Protein AF-A0A2V4NYI5-F1 (afdb_monomer)

Structure (mmCIF, N/CA/C/O backbone):
data_AF-A0A2V4NYI5-F1
#
_entry.id   AF-A0A2V4NYI5-F1
#
loop_
_atom_site.group_PDB
_atom_site.id
_atom_site.type_symbol
_atom_site.label_atom_id
_atom_site.label_alt_id
_atom_site.label_comp_id
_atom_site.label_asym_id
_atom_site.label_entity_id
_atom_site.label_seq_id
_atom_site.pdbx_PDB_ins_code
_atom_site.Cartn_x
_atom_site.Cartn_y
_atom_site.Cartn_z
_atom_site.occupancy
_atom_site.B_iso_or_equiv
_atom_site.auth_seq_id
_atom_site.auth_comp_id
_atom_site.auth_asym_id
_atom_site.auth_atom_id
_atom_site.pdbx_PDB_model_num
ATOM 1 N N . MET A 1 1 ? -0.568 -6.637 14.936 1.00 78.69 1 MET A N 1
ATOM 2 C CA . MET A 1 1 ? -0.641 -6.020 13.601 1.00 78.69 1 MET A CA 1
ATOM 3 C C . MET A 1 1 ? -1.126 -7.082 12.636 1.00 78.69 1 MET A C 1
ATOM 5 O O . MET A 1 1 ? -0.499 -8.134 12.574 1.00 78.69 1 MET A O 1
ATOM 9 N N . ASN A 1 2 ? -2.270 -6.858 11.989 1.00 86.50 2 ASN A N 1
ATOM 10 C CA . ASN A 1 2 ? -2.746 -7.726 10.908 1.00 86.50 2 ASN A CA 1
ATOM 11 C C . ASN A 1 2 ? -2.109 -7.266 9.591 1.00 86.50 2 ASN A C 1
ATOM 13 O O . ASN A 1 2 ? -1.871 -6.067 9.435 1.00 86.50 2 ASN A O 1
ATOM 17 N N . ILE A 1 3 ? -1.803 -8.197 8.688 1.00 90.62 3 ILE A N 1
ATOM 18 C CA . ILE A 1 3 ? -1.159 -7.903 7.405 1.00 90.62 3 ILE A CA 1
ATOM 19 C C . ILE A 1 3 ? -1.878 -8.673 6.305 1.00 90.62 3 ILE A C 1
ATOM 21 O O . ILE A 1 3 ? -1.958 -9.899 6.361 1.00 90.62 3 ILE A O 1
ATOM 25 N N . VAL A 1 4 ? -2.332 -7.961 5.277 1.00 92.62 4 VAL A N 1
ATOM 26 C CA . VAL A 1 4 ? -2.870 -8.568 4.056 1.00 92.62 4 VAL A CA 1
ATOM 27 C C . VAL A 1 4 ? -2.061 -8.090 2.859 1.00 92.62 4 VAL A C 1
ATOM 29 O O . VAL A 1 4 ? -1.854 -6.891 2.686 1.00 92.62 4 VAL A O 1
ATOM 32 N N . ALA A 1 5 ? -1.596 -9.029 2.037 1.00 92.75 5 ALA A N 1
ATOM 33 C CA . ALA A 1 5 ? -0.929 -8.733 0.778 1.00 92.75 5 ALA A CA 1
ATOM 34 C C . ALA A 1 5 ? -1.966 -8.715 -0.351 1.00 92.75 5 ALA A C 1
ATOM 36 O O . ALA A 1 5 ? -2.711 -9.676 -0.537 1.00 92.75 5 ALA A O 1
ATOM 37 N N . VAL A 1 6 ? -2.019 -7.622 -1.101 1.00 93.69 6 VAL A N 1
ATOM 38 C CA . VAL A 1 6 ? -2.943 -7.420 -2.214 1.00 93.69 6 VAL A CA 1
ATOM 39 C C . VAL A 1 6 ? -2.135 -7.245 -3.484 1.00 93.69 6 VAL A C 1
ATOM 41 O O . VAL A 1 6 ? -1.298 -6.345 -3.582 1.00 93.69 6 VAL A O 1
ATOM 44 N N . ARG A 1 7 ? -2.398 -8.092 -4.474 1.00 91.69 7 ARG A N 1
ATOM 45 C CA . ARG A 1 7 ? -1.791 -7.951 -5.792 1.00 91.69 7 ARG A CA 1
ATOM 46 C C . ARG A 1 7 ? -2.436 -6.782 -6.526 1.00 91.69 7 ARG A C 1
ATOM 48 O O . ARG A 1 7 ? -3.660 -6.722 -6.646 1.00 91.69 7 ARG A O 1
ATOM 55 N N . LEU A 1 8 ? -1.609 -5.873 -7.030 1.00 90.88 8 LEU A N 1
ATOM 56 C CA . LEU A 1 8 ? -2.060 -4.781 -7.886 1.00 90.88 8 LEU A CA 1
ATOM 57 C C . LEU A 1 8 ? -2.001 -5.232 -9.347 1.00 90.88 8 LEU A C 1
ATOM 59 O O . LEU A 1 8 ? -1.022 -5.849 -9.776 1.00 90.88 8 LEU A O 1
ATOM 63 N N . ASP A 1 9 ? -3.061 -4.946 -10.098 1.00 82.06 9 ASP A N 1
ATOM 64 C CA . ASP A 1 9 ? -3.128 -5.248 -11.523 1.00 82.06 9 ASP A CA 1
ATOM 65 C C . ASP A 1 9 ? -2.316 -4.194 -12.283 1.00 82.06 9 ASP A C 1
ATOM 67 O O . ASP A 1 9 ? -2.712 -3.029 -12.381 1.00 82.06 9 ASP A O 1
ATOM 71 N N . ALA A 1 10 ? -1.121 -4.591 -12.713 1.00 78.50 10 ALA A N 1
ATOM 72 C CA . ALA A 1 10 ? -0.164 -3.767 -13.432 1.00 78.50 10 ALA A CA 1
ATOM 73 C C . ALA A 1 10 ? 0.720 -4.654 -14.333 1.00 78.50 10 ALA A C 1
ATOM 75 O O . ALA A 1 10 ? 0.864 -5.853 -14.070 1.00 78.50 10 ALA A O 1
ATOM 76 N N . PRO A 1 11 ? 1.377 -4.089 -15.370 1.00 78.12 11 PRO A N 1
ATOM 77 C CA . PRO A 1 11 ? 2.270 -4.844 -16.261 1.00 78.12 11 PRO A CA 1
ATOM 78 C C . PRO A 1 11 ? 3.438 -5.538 -15.546 1.00 78.12 11 PRO A C 1
ATOM 80 O O . PRO A 1 11 ? 4.045 -6.463 -16.080 1.00 78.12 11 PRO A O 1
ATOM 83 N N . VAL A 1 12 ? 3.764 -5.063 -14.347 1.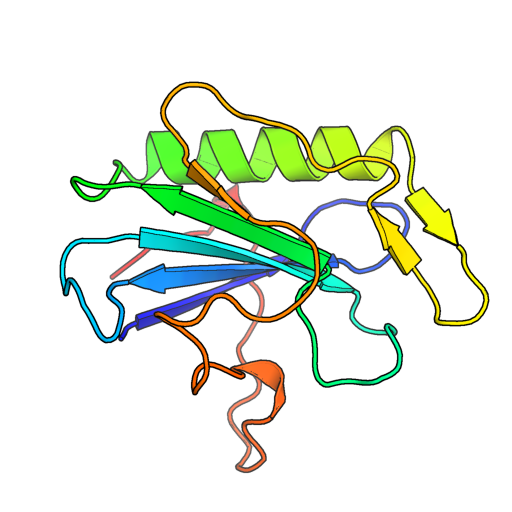00 81.62 12 VAL A N 1
ATOM 84 C CA . VAL A 1 12 ? 4.788 -5.602 -13.462 1.00 81.62 12 VAL A CA 1
ATOM 85 C C . VAL A 1 12 ? 4.129 -5.987 -12.145 1.00 81.62 12 VAL A C 1
ATOM 87 O O . VAL A 1 12 ? 3.169 -5.351 -11.715 1.00 81.62 12 VAL A O 1
ATOM 90 N N . HIS A 1 13 ? 4.650 -7.019 -11.486 1.00 86.00 13 HIS A N 1
ATOM 91 C CA . HIS A 1 13 ? 4.111 -7.485 -10.216 1.00 86.00 13 HIS A CA 1
ATOM 92 C C . HIS A 1 13 ? 4.414 -6.488 -9.091 1.00 86.00 13 HIS A C 1
ATOM 94 O O . HIS A 1 13 ? 5.532 -6.421 -8.573 1.00 86.00 13 HIS A O 1
ATOM 100 N N . PHE A 1 14 ? 3.384 -5.738 -8.699 1.00 89.44 14 PHE A N 1
ATOM 101 C CA . PHE A 1 14 ? 3.364 -4.940 -7.479 1.00 89.44 14 PHE A CA 1
ATOM 102 C C . PHE A 1 14 ? 2.422 -5.549 -6.443 1.00 89.44 14 PHE A C 1
ATOM 104 O O . PHE A 1 14 ? 1.338 -6.040 -6.767 1.00 89.44 14 PHE A O 1
ATOM 111 N N . THR A 1 15 ? 2.829 -5.448 -5.185 1.00 91.69 15 THR A N 1
ATOM 112 C CA . THR A 1 15 ? 2.075 -5.909 -4.024 1.00 91.69 15 THR A CA 1
ATOM 113 C C . THR A 1 15 ? 1.869 -4.726 -3.091 1.00 91.69 15 THR A C 1
ATOM 115 O O . THR A 1 15 ? 2.830 -4.081 -2.661 1.00 91.69 15 THR A O 1
ATOM 118 N N . ALA A 1 16 ? 0.612 -4.433 -2.778 1.00 94.25 16 ALA A N 1
ATOM 119 C CA . ALA A 1 16 ? 0.238 -3.529 -1.705 1.00 94.25 16 ALA A CA 1
ATOM 120 C C . ALA A 1 16 ? 0.022 -4.330 -0.421 1.00 94.25 16 ALA A C 1
ATOM 122 O O . ALA A 1 16 ? -0.739 -5.291 -0.396 1.00 94.25 16 ALA A O 1
ATOM 123 N N . PHE A 1 17 ? 0.668 -3.923 0.658 1.00 94.19 17 PHE A N 1
ATOM 124 C CA . PHE A 1 17 ? 0.510 -4.519 1.972 1.00 94.19 17 PHE A CA 1
ATOM 125 C C . PHE A 1 17 ? -0.365 -3.605 2.816 1.00 94.19 17 PHE A C 1
ATOM 127 O O . PHE A 1 17 ? -0.004 -2.453 3.059 1.00 94.19 17 PHE A O 1
ATOM 134 N N . VAL A 1 18 ? -1.508 -4.128 3.246 1.00 95.19 18 VAL A N 1
ATOM 135 C CA . VAL A 1 18 ? -2.423 -3.455 4.164 1.00 95.19 18 VAL A CA 1
ATOM 136 C C . VAL A 1 18 ? -2.061 -3.875 5.585 1.00 95.19 18 VAL A C 1
ATOM 138 O O . VAL A 1 18 ? -2.109 -5.066 5.894 1.00 95.19 18 VAL A O 1
ATOM 141 N N . LEU A 1 19 ? -1.669 -2.919 6.429 1.00 94.25 19 LEU A N 1
ATOM 142 C CA . LEU A 1 19 ? -1.218 -3.152 7.804 1.00 94.25 19 LEU A CA 1
ATOM 143 C C . LEU A 1 19 ? -2.170 -2.467 8.789 1.00 94.25 19 LEU A C 1
ATOM 145 O O . LEU A 1 19 ? -2.408 -1.263 8.679 1.00 94.25 19 LEU A O 1
ATOM 149 N N . SER A 1 20 ? -2.673 -3.210 9.773 1.00 92.31 20 SER A N 1
ATOM 150 C CA . SER A 1 20 ? -3.511 -2.655 10.846 1.00 92.31 20 SER A CA 1
ATOM 151 C C . SER A 1 20 ? -2.688 -2.392 12.107 1.00 92.31 20 SER A C 1
ATOM 153 O O . SER A 1 20 ? -2.239 -3.334 12.776 1.00 92.31 20 SER A O 1
ATOM 155 N N . GLY A 1 21 ? -2.548 -1.113 12.448 1.00 91.50 21 GLY A N 1
ATOM 156 C CA . GLY A 1 21 ? -1.788 -0.602 13.580 1.00 91.50 21 GLY A CA 1
ATOM 157 C C . GLY A 1 21 ? -0.303 -0.396 13.277 1.00 91.50 21 GLY A C 1
ATOM 158 O O . GLY A 1 21 ? 0.246 -0.956 12.330 1.00 91.50 21 GLY A O 1
ATOM 159 N N . ASP A 1 22 ? 0.350 0.394 14.121 1.00 92.50 22 ASP A N 1
ATOM 160 C CA . ASP A 1 22 ? 1.796 0.616 14.122 1.00 92.50 22 ASP A CA 1
ATOM 161 C C . ASP A 1 22 ? 2.332 0.813 15.556 1.00 92.50 22 ASP A C 1
ATOM 163 O O . ASP A 1 22 ? 1.599 0.623 16.531 1.00 92.50 22 ASP A O 1
ATOM 167 N N . GLU A 1 23 ? 3.620 1.147 15.702 1.00 91.62 23 GLU A N 1
ATOM 168 C CA . GLU A 1 23 ? 4.262 1.361 17.011 1.00 91.62 23 GLU A CA 1
ATOM 169 C C . GLU A 1 23 ? 3.689 2.548 17.811 1.00 91.62 23 GLU A C 1
ATOM 171 O O . GLU A 1 23 ? 3.855 2.612 19.029 1.00 91.62 23 GLU A O 1
ATOM 176 N N . GLU A 1 24 ? 3.024 3.494 17.149 1.00 91.75 24 GLU A N 1
ATOM 177 C CA . GLU A 1 24 ? 2.494 4.725 17.739 1.00 91.75 24 GLU A CA 1
ATOM 178 C C . GLU A 1 24 ? 0.969 4.682 17.936 1.00 91.75 24 GLU A C 1
ATOM 180 O O . GLU A 1 24 ? 0.450 5.299 18.867 1.00 91.75 24 GLU A O 1
ATOM 185 N N . SER A 1 25 ? 0.237 3.973 17.074 1.00 92.00 25 SER A N 1
ATOM 186 C CA . SER A 1 25 ? -1.224 3.919 17.055 1.00 92.00 25 SER A CA 1
ATOM 187 C C . SER A 1 25 ? -1.730 2.566 16.564 1.00 92.00 25 SER A C 1
ATOM 189 O O . SER A 1 25 ? -1.573 2.189 15.405 1.00 92.00 25 SER A O 1
ATOM 191 N N . ALA A 1 26 ? -2.459 1.854 17.427 1.00 89.62 26 ALA A N 1
ATOM 192 C CA . ALA A 1 26 ? -3.130 0.605 17.058 1.00 89.62 26 ALA A CA 1
ATOM 193 C C . ALA A 1 26 ? -4.309 0.801 16.083 1.00 89.62 26 ALA A C 1
ATOM 195 O O . ALA A 1 26 ? -4.816 -0.179 15.548 1.00 89.62 26 ALA A O 1
ATOM 196 N N . LYS A 1 27 ? -4.762 2.047 15.874 1.00 90.44 27 LYS A N 1
ATOM 197 C CA . LYS A 1 27 ? -5.903 2.395 15.009 1.00 90.44 27 LYS A CA 1
ATOM 198 C C . LYS A 1 27 ? -5.485 2.927 13.640 1.00 90.44 27 LYS A C 1
ATOM 200 O O . LYS A 1 27 ? -6.352 3.190 12.810 1.00 90.44 27 LYS A O 1
ATOM 205 N N . ARG A 1 28 ? -4.187 3.149 13.418 1.00 93.75 28 ARG A N 1
ATOM 206 C CA . ARG A 1 28 ? -3.689 3.635 12.135 1.00 93.75 28 ARG A CA 1
ATOM 207 C C . ARG A 1 28 ? -3.622 2.481 11.151 1.00 93.75 28 ARG A C 1
ATOM 209 O O . ARG A 1 28 ? -3.049 1.440 11.457 1.00 93.75 28 ARG A O 1
ATOM 216 N N . LEU A 1 29 ? -4.186 2.677 9.969 1.00 95.75 29 LEU A N 1
ATOM 217 C CA . LEU A 1 29 ? -4.051 1.725 8.877 1.00 95.75 29 LEU A CA 1
ATOM 218 C C . LEU A 1 29 ? -2.998 2.219 7.897 1.00 95.75 29 LEU A C 1
ATOM 220 O O . LEU A 1 29 ? -2.949 3.412 7.593 1.00 95.75 29 LEU A O 1
ATOM 224 N N . TRP A 1 30 ? -2.190 1.294 7.395 1.00 96.44 30 TRP A N 1
ATOM 225 C CA . TRP A 1 30 ? -1.169 1.549 6.391 1.00 96.44 30 TRP A CA 1
ATOM 226 C C . TRP A 1 30 ? -1.461 0.762 5.122 1.00 96.44 30 TRP A C 1
ATOM 228 O O . TRP A 1 30 ? -1.882 -0.389 5.182 1.00 96.44 30 TRP A O 1
ATOM 238 N N . VAL A 1 31 ? -1.180 1.366 3.976 1.00 96.00 31 VAL A N 1
ATOM 239 C CA . VAL A 1 31 ? -1.057 0.696 2.684 1.00 96.00 31 VAL A CA 1
ATOM 240 C C . VAL A 1 31 ? 0.338 1.000 2.172 1.00 96.00 31 VAL A C 1
ATOM 242 O O . VAL A 1 31 ? 0.666 2.159 1.951 1.00 96.00 31 VAL A O 1
ATOM 245 N N . CYS A 1 32 ? 1.175 -0.014 2.002 1.00 94.44 32 CYS A N 1
ATOM 246 C CA . CYS A 1 32 ? 2.540 0.168 1.522 1.00 94.44 32 CYS A CA 1
ATOM 247 C C . CYS A 1 32 ? 2.807 -0.692 0.295 1.00 94.44 32 CYS A C 1
ATOM 249 O O . CYS A 1 32 ? 2.465 -1.871 0.269 1.00 94.44 32 CYS A O 1
ATOM 251 N N . VAL A 1 33 ? 3.423 -0.113 -0.729 1.00 92.44 33 VAL A N 1
ATOM 252 C CA . VAL A 1 33 ? 3.627 -0.772 -2.021 1.00 92.44 33 VAL A CA 1
ATOM 253 C C . VAL A 1 33 ? 5.069 -1.221 -2.175 1.00 92.44 33 VAL A C 1
ATOM 255 O O . VAL A 1 33 ? 6.015 -0.503 -1.839 1.00 92.44 33 VAL A O 1
ATOM 258 N N . ARG A 1 34 ? 5.232 -2.411 -2.745 1.00 89.56 34 ARG A N 1
ATOM 259 C CA . ARG A 1 34 ? 6.514 -2.960 -3.172 1.00 89.56 34 ARG A CA 1
ATOM 260 C C . ARG A 1 34 ? 6.368 -3.632 -4.539 1.00 89.56 34 ARG A C 1
ATOM 262 O O . ARG A 1 34 ? 5.285 -4.102 -4.871 1.00 89.56 34 ARG A O 1
ATOM 269 N N . ALA A 1 35 ? 7.443 -3.693 -5.321 1.00 86.25 35 ALA A N 1
ATOM 270 C CA . ALA A 1 35 ? 7.515 -4.578 -6.484 1.00 86.25 35 ALA A CA 1
ATOM 271 C C . ALA A 1 35 ? 8.166 -5.912 -6.092 1.00 86.25 35 ALA A C 1
ATOM 273 O O . ALA A 1 35 ? 9.140 -5.915 -5.335 1.00 86.25 35 ALA A O 1
ATOM 274 N N . ALA A 1 36 ? 7.664 -7.031 -6.621 1.00 75.88 36 ALA A N 1
ATOM 275 C CA . ALA A 1 36 ? 8.191 -8.366 -6.317 1.00 75.88 36 ALA A CA 1
ATOM 276 C C . ALA A 1 36 ? 9.704 -8.473 -6.602 1.00 75.88 36 ALA A C 1
ATOM 278 O O . ALA A 1 36 ? 10.454 -9.032 -5.802 1.00 75.88 36 ALA A O 1
ATOM 279 N N . ASP A 1 37 ? 10.153 -7.818 -7.677 1.00 69.81 37 ASP A N 1
ATOM 280 C CA . ASP A 1 37 ? 11.530 -7.881 -8.177 1.00 69.81 37 ASP A CA 1
ATOM 281 C C . ASP A 1 37 ? 12.398 -6.659 -7.796 1.00 69.81 37 ASP A C 1
ATOM 283 O O . ASP A 1 37 ? 13.470 -6.458 -8.368 1.00 69.81 37 ASP A O 1
ATOM 287 N N . SER A 1 38 ? 11.969 -5.797 -6.857 1.00 65.44 38 SER A N 1
ATOM 288 C CA . SER A 1 38 ? 12.755 -4.607 -6.479 1.00 65.44 38 SER A CA 1
ATOM 289 C C . SER A 1 38 ? 13.983 -4.963 -5.626 1.00 65.44 38 SER A C 1
ATOM 291 O O . SER A 1 38 ? 13.840 -5.592 -4.568 1.00 65.44 38 SER A O 1
ATOM 293 N N . ALA A 1 39 ? 15.162 -4.467 -6.015 1.00 58.72 39 ALA A N 1
ATOM 294 C CA . ALA A 1 39 ? 16.404 -4.537 -5.240 1.00 58.72 39 ALA A CA 1
ATOM 295 C C . ALA A 1 39 ? 16.843 -3.128 -4.777 1.00 58.72 39 ALA A C 1
ATOM 297 O O . ALA A 1 39 ? 16.783 -2.205 -5.570 1.00 58.72 39 ALA A O 1
ATOM 298 N N . PRO A 1 40 ? 17.341 -2.916 -3.546 1.00 62.50 40 PRO A N 1
ATOM 299 C CA . PRO A 1 40 ? 17.513 -3.908 -2.501 1.00 62.50 40 PRO A CA 1
ATOM 300 C C . PRO A 1 40 ? 16.161 -4.316 -1.904 1.00 62.50 40 PRO A C 1
ATOM 302 O O . PRO A 1 40 ? 15.197 -3.555 -1.916 1.00 62.50 40 PRO A O 1
ATOM 305 N N . ALA A 1 41 ? 16.092 -5.525 -1.351 1.00 62.88 41 ALA A N 1
ATOM 306 C CA . ALA A 1 41 ? 14.843 -6.135 -0.896 1.00 62.88 41 ALA A CA 1
ATOM 307 C C . ALA A 1 41 ? 14.175 -5.448 0.317 1.00 62.88 41 ALA A C 1
ATOM 309 O O . ALA A 1 41 ? 13.206 -5.977 0.839 1.00 62.88 41 ALA A O 1
ATOM 310 N N . VAL A 1 42 ? 14.696 -4.319 0.806 1.00 62.97 42 VAL A N 1
ATOM 311 C CA . VAL A 1 42 ? 14.475 -3.827 2.179 1.00 62.97 42 VAL A CA 1
ATOM 312 C C . VAL A 1 42 ? 13.620 -2.560 2.295 1.00 62.97 42 VAL A C 1
ATOM 314 O O . VAL A 1 42 ? 13.437 -2.078 3.410 1.00 62.97 42 VAL A O 1
ATOM 317 N N . SER A 1 43 ? 13.093 -2.005 1.199 1.00 78.19 43 SER A N 1
ATOM 318 C CA . SER A 1 43 ? 12.369 -0.721 1.234 1.00 78.19 43 SER A CA 1
ATOM 319 C C . SER A 1 43 ? 11.019 -0.749 0.528 1.00 78.19 43 SER A C 1
ATOM 321 O O . SER A 1 43 ? 10.889 -1.319 -0.556 1.00 78.19 43 SER A O 1
ATOM 323 N N . TRP A 1 44 ? 10.045 -0.040 1.102 1.00 89.62 44 TRP A N 1
ATOM 324 C CA . TRP A 1 44 ? 8.798 0.290 0.422 1.00 89.62 44 TRP A CA 1
ATOM 325 C C . TRP A 1 44 ? 9.046 1.310 -0.688 1.00 89.62 44 TRP A C 1
ATOM 327 O O . TRP A 1 44 ? 9.893 2.199 -0.559 1.00 89.62 44 TRP A O 1
ATOM 337 N N . LEU A 1 45 ? 8.291 1.194 -1.776 1.00 89.19 45 LEU A N 1
ATOM 338 C CA . LEU A 1 45 ? 8.308 2.167 -2.868 1.00 89.19 45 LEU A CA 1
ATOM 339 C C . LEU A 1 45 ? 7.458 3.401 -2.540 1.00 89.19 45 LEU A C 1
ATOM 341 O O . LEU A 1 45 ? 7.738 4.490 -3.032 1.00 89.19 45 LEU A O 1
ATOM 345 N N . GLY A 1 46 ? 6.453 3.225 -1.685 1.00 91.81 46 GLY A N 1
ATOM 346 C CA . GLY A 1 46 ? 5.614 4.278 -1.130 1.00 91.81 46 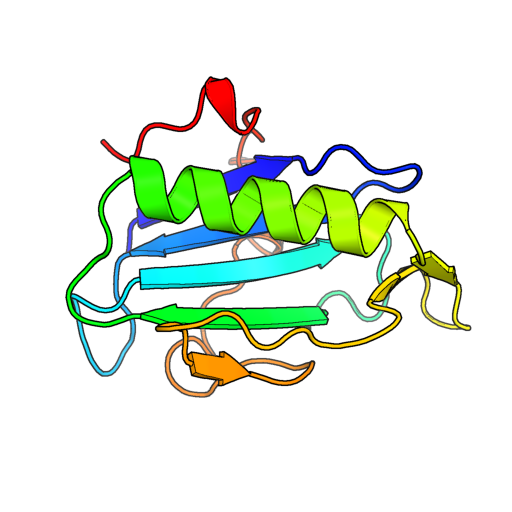GLY A CA 1
ATOM 347 C C . GLY A 1 46 ? 4.693 3.701 -0.061 1.00 91.81 46 GLY A C 1
ATOM 348 O O . GLY A 1 46 ? 4.360 2.512 -0.105 1.00 91.81 46 GLY A O 1
ATOM 349 N N . CYS A 1 47 ? 4.308 4.533 0.899 1.00 94.44 47 CYS A N 1
ATOM 350 C CA . CYS A 1 47 ? 3.381 4.167 1.963 1.00 94.44 47 CYS A CA 1
ATOM 351 C C . CYS A 1 47 ? 2.325 5.255 2.141 1.00 94.44 47 CYS A C 1
ATOM 353 O O . CYS A 1 47 ? 2.616 6.443 2.037 1.00 94.44 47 CYS A O 1
ATOM 355 N N . TRP A 1 48 ? 1.111 4.846 2.480 1.00 96.00 48 TRP A N 1
ATOM 356 C CA . TRP A 1 48 ? -0.000 5.725 2.808 1.00 96.00 48 TRP A CA 1
ATOM 357 C C . TRP A 1 48 ? -0.587 5.291 4.133 1.00 96.00 48 TRP A C 1
ATOM 359 O O . TRP A 1 48 ? -0.785 4.099 4.357 1.00 96.00 48 TRP A O 1
ATOM 369 N N . SER A 1 49 ? -0.866 6.244 5.010 1.00 96.06 49 SER A N 1
ATOM 370 C CA . SER A 1 49 ? -1.468 5.960 6.305 1.00 96.06 49 SER A CA 1
ATOM 371 C C . SER A 1 49 ? -2.706 6.796 6.541 1.00 96.06 49 SER A C 1
ATOM 373 O O . SER A 1 49 ? -2.818 7.911 6.031 1.00 96.06 49 SER A O 1
ATOM 375 N N . ARG A 1 50 ? -3.628 6.278 7.349 1.00 95.12 50 ARG A N 1
ATOM 376 C CA . ARG A 1 50 ? -4.820 7.022 7.745 1.00 95.12 50 ARG A CA 1
ATOM 377 C C . ARG A 1 50 ? -5.274 6.666 9.153 1.00 95.12 50 ARG A C 1
ATOM 379 O O . ARG A 1 50 ? -5.227 5.504 9.559 1.00 95.12 50 ARG A O 1
ATOM 386 N N . GLU A 1 51 ? -5.732 7.689 9.870 1.00 91.31 51 GLU A N 1
ATOM 387 C CA . GLU A 1 51 ? -6.411 7.577 11.159 1.00 91.31 51 GLU A CA 1
ATOM 388 C C . GLU A 1 51 ? -7.628 8.535 11.194 1.00 91.31 51 GLU A C 1
ATOM 390 O O . GLU A 1 51 ? -7.507 9.673 10.732 1.00 91.31 51 GLU A O 1
ATOM 395 N N . PRO A 1 52 ? -8.805 8.123 11.715 1.00 87.44 52 PRO A N 1
ATOM 396 C CA . PRO A 1 52 ? -9.135 6.781 12.209 1.00 87.44 52 PRO A CA 1
ATOM 397 C C . PRO A 1 52 ? -9.110 5.723 11.095 1.00 87.44 52 PRO A C 1
ATOM 399 O O . PRO A 1 52 ? -9.042 6.068 9.915 1.00 87.44 52 PRO A O 1
ATOM 402 N N . GLU A 1 53 ? -9.140 4.447 11.488 1.00 86.38 53 GLU A N 1
ATOM 403 C CA . GLU A 1 53 ? -9.131 3.309 10.565 1.00 86.38 53 GLU A CA 1
ATOM 404 C C . GLU A 1 53 ? -10.199 3.485 9.463 1.00 86.38 53 GLU A C 1
ATOM 406 O O . GLU A 1 53 ? -11.382 3.661 9.781 1.00 86.38 53 GLU A O 1
ATOM 411 N N . PRO A 1 54 ? -9.802 3.499 8.177 1.00 90.88 54 PRO A N 1
ATOM 412 C CA . PRO A 1 54 ? -10.732 3.654 7.069 1.00 90.88 54 PRO A CA 1
ATOM 413 C C . PRO A 1 54 ? -11.604 2.411 6.892 1.00 90.88 54 PRO A C 1
ATOM 415 O O . PRO A 1 54 ? -11.222 1.292 7.229 1.00 90.88 54 PRO A O 1
ATOM 418 N N . SER A 1 55 ? -12.777 2.597 6.295 1.00 93.25 55 SER A N 1
ATOM 419 C CA . SER A 1 55 ? -13.643 1.484 5.911 1.00 93.25 55 SER A CA 1
ATOM 420 C C . SER A 1 55 ? -13.002 0.616 4.821 1.00 93.25 55 SER A C 1
ATOM 422 O O . SER A 1 55 ? -12.206 1.088 4.007 1.00 93.25 55 SER A O 1
ATOM 424 N N . LEU A 1 56 ? -13.423 -0.651 4.724 1.00 93.44 56 LEU A N 1
ATOM 425 C CA . LEU A 1 56 ? -12.970 -1.557 3.659 1.00 93.44 56 LEU A CA 1
ATOM 426 C C . LEU A 1 56 ? -13.196 -0.973 2.252 1.00 93.44 56 LEU A C 1
ATOM 428 O O . LEU A 1 56 ? -12.377 -1.182 1.361 1.00 93.44 56 LEU A O 1
ATOM 432 N N . GLY A 1 57 ? -14.287 -0.225 2.052 1.00 94.44 57 GLY A N 1
ATOM 433 C CA . GLY A 1 57 ? -14.574 0.452 0.786 1.00 94.44 57 GLY A CA 1
ATOM 434 C C . GLY A 1 57 ? -13.526 1.508 0.432 1.00 94.44 57 GLY A C 1
ATOM 435 O O . GLY A 1 57 ? -13.051 1.535 -0.699 1.00 94.44 57 GLY A O 1
ATOM 436 N N . GLU A 1 58 ? -13.108 2.321 1.403 1.00 94.31 58 GLU A N 1
ATOM 437 C CA . GLU A 1 58 ? -12.065 3.340 1.215 1.00 94.31 58 GLU A CA 1
ATOM 438 C C . GLU A 1 58 ? -10.687 2.720 0.958 1.00 94.31 58 GLU A C 1
ATOM 440 O O . GLU A 1 58 ? -9.908 3.252 0.170 1.00 94.31 58 GLU A O 1
ATOM 445 N N . ILE A 1 59 ? -10.391 1.577 1.581 1.00 95.00 59 ILE A N 1
ATOM 446 C CA . ILE A 1 59 ? -9.143 0.838 1.352 1.00 95.00 59 ILE A CA 1
ATOM 447 C C . ILE A 1 59 ? -9.128 0.255 -0.062 1.00 95.00 59 ILE A C 1
ATOM 449 O O . ILE A 1 59 ? -8.150 0.429 -0.786 1.00 95.00 59 ILE A O 1
ATOM 453 N N . LYS A 1 60 ? -10.222 -0.394 -0.486 1.00 95.38 60 LYS A N 1
ATOM 454 C CA . LYS A 1 60 ? -10.360 -0.904 -1.859 1.00 95.38 60 LYS A CA 1
ATOM 455 C C . LYS A 1 60 ? -10.262 0.220 -2.885 1.00 95.38 60 LYS A C 1
ATOM 457 O O . LYS A 1 60 ? -9.639 0.023 -3.922 1.00 95.38 60 LYS A O 1
ATOM 462 N N . GLU A 1 61 ? -10.835 1.386 -2.598 1.00 94.25 61 GLU A N 1
ATOM 463 C CA . GLU A 1 61 ? -10.727 2.548 -3.479 1.00 94.25 61 GLU A CA 1
ATOM 464 C C . GLU A 1 61 ? -9.282 3.031 -3.617 1.00 94.25 61 GLU A C 1
ATOM 466 O O . GLU A 1 61 ? -8.794 3.159 -4.738 1.00 94.25 61 GLU A O 1
ATOM 471 N N . LEU A 1 62 ? -8.553 3.196 -2.506 1.00 94.69 62 LEU A N 1
ATOM 472 C CA . LEU A 1 62 ? -7.129 3.540 -2.555 1.00 94.69 62 LEU A CA 1
ATOM 473 C C . LEU A 1 62 ? -6.331 2.522 -3.382 1.00 94.69 62 LEU A C 1
ATOM 475 O O . LEU A 1 62 ? -5.529 2.906 -4.229 1.00 94.69 62 LEU A O 1
ATOM 479 N N . LEU A 1 63 ? -6.556 1.224 -3.169 1.00 94.81 63 LEU A N 1
ATOM 480 C CA . LEU A 1 63 ? -5.858 0.168 -3.905 1.00 94.81 63 LEU A CA 1
ATOM 481 C C . LEU A 1 63 ? -6.143 0.225 -5.410 1.00 94.81 63 LEU A C 1
ATOM 483 O O . LEU A 1 63 ? -5.229 0.019 -6.207 1.00 94.81 63 LEU A O 1
ATOM 487 N N . ARG A 1 64 ? -7.382 0.538 -5.814 1.00 93.12 64 ARG A N 1
ATOM 488 C CA . ARG A 1 64 ? -7.733 0.728 -7.231 1.00 93.12 64 ARG A CA 1
ATOM 489 C C . ARG A 1 64 ? -7.030 1.941 -7.824 1.00 93.12 64 ARG A C 1
ATOM 491 O O . ARG A 1 64 ? -6.471 1.821 -8.912 1.00 93.12 64 ARG A O 1
ATOM 498 N N . LEU A 1 65 ? -7.014 3.066 -7.111 1.00 91.56 65 LEU A N 1
ATOM 499 C CA . LEU A 1 65 ? -6.307 4.271 -7.546 1.00 91.56 65 LEU A CA 1
ATOM 500 C C . LEU A 1 65 ? -4.803 4.010 -7.700 1.00 91.56 65 LEU A C 1
ATOM 502 O O . LEU A 1 65 ? -4.231 4.334 -8.737 1.00 91.56 65 LEU A O 1
ATOM 506 N N . LEU A 1 66 ? -4.183 3.322 -6.738 1.00 91.12 66 LEU A N 1
ATOM 507 C CA . LEU A 1 66 ? -2.785 2.893 -6.826 1.00 91.12 66 LEU A CA 1
ATOM 508 C C . LEU A 1 66 ? -2.540 1.970 -8.026 1.00 91.12 66 LEU A C 1
ATOM 510 O O . LEU A 1 66 ? -1.584 2.174 -8.770 1.00 91.12 66 LEU A O 1
ATOM 514 N N . SER A 1 67 ? -3.407 0.980 -8.251 1.00 90.56 67 SER A N 1
ATOM 515 C CA . SER A 1 67 ? -3.295 0.063 -9.394 1.00 90.56 67 SER A CA 1
ATOM 516 C C . SER A 1 67 ? -3.358 0.809 -10.733 1.00 90.56 67 SER A C 1
ATOM 518 O O . SER A 1 67 ? -2.575 0.526 -11.642 1.00 90.56 67 SER A O 1
ATOM 520 N N . GLN A 1 68 ? -4.260 1.789 -10.849 1.00 88.88 68 GLN A N 1
ATOM 521 C CA . GLN A 1 68 ? -4.402 2.636 -12.036 1.00 88.88 68 GLN A CA 1
ATOM 522 C C . GLN A 1 68 ? -3.186 3.546 -12.232 1.00 88.88 68 GLN A C 1
ATOM 524 O O . GLN A 1 68 ? -2.638 3.604 -13.333 1.00 88.88 68 GLN A O 1
ATOM 529 N N . SER A 1 69 ? -2.738 4.206 -11.162 1.00 86.12 69 SER A N 1
ATOM 530 C CA . SER A 1 69 ? -1.553 5.065 -11.156 1.00 86.12 69 SER A CA 1
ATOM 531 C C . SER A 1 69 ? -0.317 4.312 -11.642 1.00 86.12 69 SER A C 1
ATOM 533 O O . SER A 1 69 ? 0.329 4.716 -12.612 1.00 86.12 69 SER A O 1
ATOM 535 N N . ILE A 1 70 ? -0.049 3.146 -11.051 1.00 85.88 70 ILE A N 1
ATOM 536 C CA . ILE A 1 70 ? 1.075 2.284 -11.420 1.00 85.88 70 ILE A CA 1
ATOM 537 C C . ILE A 1 70 ? 0.966 1.865 -12.886 1.00 85.88 7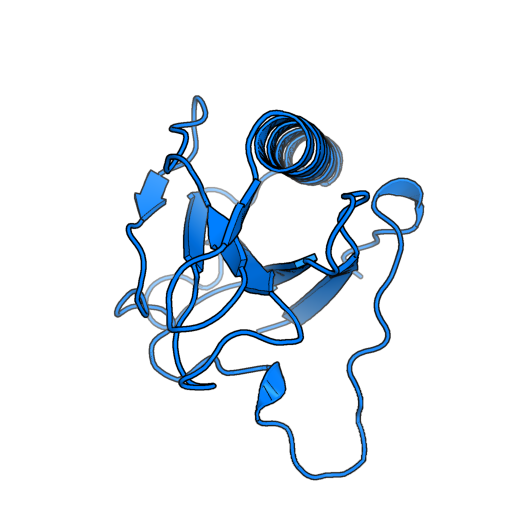0 ILE A C 1
ATOM 539 O O . ILE A 1 70 ? 1.937 1.983 -13.630 1.00 85.88 70 ILE A O 1
ATOM 543 N N . SER A 1 71 ? -0.218 1.435 -13.327 1.00 82.31 71 SER A N 1
ATOM 544 C CA . SER A 1 71 ? -0.451 1.031 -14.718 1.00 82.31 71 SER A CA 1
ATOM 545 C C . SER A 1 71 ? -0.225 2.159 -15.727 1.00 82.31 71 SER A C 1
ATOM 547 O O . SER A 1 71 ? 0.142 1.890 -16.869 1.00 82.31 71 SER A O 1
ATOM 549 N N . SER A 1 72 ? -0.412 3.415 -15.319 1.00 78.31 72 SER A N 1
ATOM 550 C CA . SER A 1 72 ? -0.226 4.580 -16.187 1.00 78.31 72 SER A CA 1
ATOM 551 C C . SER A 1 72 ? 1.241 4.980 -16.395 1.00 78.31 72 SER A C 1
ATOM 553 O O . SER A 1 72 ? 1.541 5.705 -17.345 1.00 78.31 72 SER A O 1
ATOM 555 N N . GLY A 1 73 ? 2.168 4.507 -15.549 1.00 70.12 73 GLY A N 1
ATOM 556 C CA . GLY A 1 73 ? 3.539 5.021 -15.548 1.00 70.12 73 GLY A CA 1
ATOM 557 C C . GLY A 1 73 ? 4.538 4.248 -14.689 1.00 70.12 73 GLY A C 1
ATOM 558 O O . GLY A 1 73 ? 5.182 4.838 -13.819 1.00 70.12 73 GLY A O 1
ATOM 559 N N . VAL A 1 74 ? 4.714 2.945 -14.942 1.00 73.19 74 VAL A N 1
ATOM 560 C CA . VAL A 1 74 ? 5.817 2.177 -14.335 1.00 73.19 74 VAL A CA 1
ATOM 561 C C . VAL A 1 74 ? 7.158 2.684 -14.865 1.00 73.19 74 VAL A C 1
ATOM 563 O O . VAL A 1 74 ? 7.396 2.699 -16.074 1.00 73.19 74 VAL A O 1
ATOM 566 N N . VAL A 1 75 ? 8.070 3.033 -13.957 1.00 77.81 75 VAL A N 1
ATOM 567 C CA . VAL A 1 75 ? 9.459 3.357 -14.301 1.00 77.81 75 VAL A CA 1
ATOM 568 C C . VAL A 1 75 ? 10.335 2.164 -13.945 1.00 77.81 75 VAL A C 1
ATOM 570 O O . VAL A 1 75 ? 10.317 1.691 -12.813 1.00 77.81 75 VAL A O 1
ATOM 573 N N . ILE A 1 76 ? 11.123 1.675 -14.901 1.00 79.06 76 ILE A N 1
ATOM 574 C CA . ILE A 1 76 ? 12.142 0.655 -14.635 1.00 79.06 76 ILE A CA 1
ATOM 575 C C . ILE A 1 76 ? 13.482 1.360 -14.440 1.00 79.06 76 ILE A C 1
ATOM 577 O O . ILE A 1 76 ? 14.056 1.903 -15.384 1.00 79.06 76 ILE A O 1
ATOM 581 N N . GLY A 1 77 ? 13.956 1.383 -13.197 1.00 75.38 77 GLY A N 1
ATOM 582 C CA . GLY A 1 77 ? 15.262 1.917 -12.832 1.00 75.38 77 GLY A CA 1
ATOM 583 C C . GLY A 1 77 ? 16.353 0.839 -12.810 1.00 75.38 77 GLY A C 1
ATOM 584 O O . GLY A 1 77 ? 16.071 -0.345 -12.999 1.00 75.38 77 GLY A O 1
ATOM 585 N N . PRO A 1 78 ? 17.606 1.211 -12.489 1.00 74.31 78 PRO A N 1
ATOM 586 C CA . PRO A 1 78 ? 18.722 0.261 -12.353 1.00 74.31 78 PRO A CA 1
ATOM 587 C C . PRO A 1 78 ? 18.518 -0.781 -11.236 1.00 74.31 78 PRO A C 1
ATOM 589 O O . PRO A 1 78 ? 19.255 -1.756 -11.144 1.00 74.31 78 PRO A O 1
ATOM 592 N N . TYR A 1 79 ? 17.510 -0.559 -10.397 1.00 74.94 79 TYR A N 1
ATOM 593 C CA . TYR A 1 79 ? 17.151 -1.319 -9.205 1.00 74.94 79 TYR A CA 1
ATOM 594 C C . TYR A 1 79 ? 15.825 -2.083 -9.361 1.00 74.94 79 TYR A C 1
ATOM 596 O O . TYR A 1 79 ? 15.307 -2.655 -8.402 1.00 74.94 79 TYR A O 1
ATOM 604 N N . GLY A 1 80 ? 15.280 -2.096 -10.582 1.00 78.19 80 GLY A N 1
ATOM 605 C CA . GLY A 1 80 ? 14.007 -2.720 -10.906 1.00 78.19 80 GLY A CA 1
ATOM 606 C C . GLY A 1 80 ? 12.844 -1.721 -10.966 1.00 78.19 80 GLY A C 1
ATOM 607 O O . GLY A 1 80 ? 13.058 -0.523 -11.186 1.00 78.19 80 GLY A O 1
ATOM 608 N N . PRO A 1 81 ? 11.605 -2.215 -10.824 1.00 82.00 81 PRO A N 1
ATOM 609 C CA . PRO A 1 81 ? 10.399 -1.406 -10.950 1.00 82.00 81 PRO A CA 1
ATOM 610 C C . PRO A 1 81 ? 10.259 -0.385 -9.819 1.00 82.00 81 PRO A C 1
ATOM 612 O O . PRO A 1 81 ? 10.452 -0.704 -8.646 1.00 82.00 81 PRO A O 1
ATOM 615 N N . ALA A 1 82 ? 9.872 0.834 -10.179 1.00 79.81 82 ALA A N 1
ATOM 616 C CA . ALA A 1 82 ? 9.631 1.946 -9.274 1.00 79.81 82 ALA A CA 1
ATOM 617 C C . ALA A 1 82 ? 8.307 2.648 -9.611 1.00 79.81 82 ALA A C 1
ATOM 619 O O . ALA A 1 82 ? 7.825 2.604 -10.748 1.00 79.81 82 ALA A O 1
ATOM 620 N N . LEU A 1 83 ? 7.741 3.322 -8.608 1.00 79.88 83 LEU A N 1
ATOM 621 C CA . LEU A 1 83 ? 6.617 4.232 -8.808 1.00 79.88 83 LEU A CA 1
ATOM 622 C C . LEU A 1 83 ? 7.119 5.480 -9.545 1.00 79.88 83 LEU A C 1
ATOM 624 O O . LEU A 1 83 ? 8.101 6.089 -9.118 1.00 79.88 83 LEU A O 1
ATOM 628 N N . GLY A 1 84 ? 6.463 5.860 -10.644 1.00 74.12 84 GLY A N 1
ATOM 629 C CA . GLY A 1 84 ? 6.839 7.051 -11.416 1.00 74.12 84 GLY A CA 1
ATOM 630 C C . GLY A 1 84 ? 6.634 8.362 -10.650 1.00 74.12 84 GLY A C 1
ATOM 631 O O . GLY A 1 84 ? 7.404 9.305 -10.821 1.00 74.12 84 GLY A O 1
ATOM 632 N N . ALA A 1 85 ? 5.637 8.402 -9.766 1.00 74.69 85 ALA A N 1
ATOM 633 C CA . ALA A 1 85 ? 5.408 9.473 -8.807 1.00 74.69 85 ALA A CA 1
ATOM 634 C C . ALA A 1 85 ? 4.752 8.902 -7.544 1.00 74.69 85 ALA A C 1
ATOM 636 O O . ALA A 1 85 ? 4.046 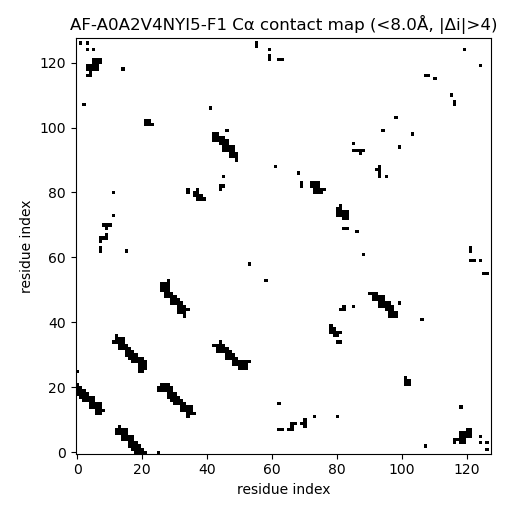7.895 -7.605 1.00 74.69 85 ALA A O 1
ATOM 637 N N . ILE A 1 86 ? 4.975 9.553 -6.401 1.00 74.81 86 ILE A N 1
ATOM 638 C CA . ILE A 1 86 ? 4.187 9.278 -5.197 1.00 74.81 86 ILE A CA 1
ATOM 639 C C . ILE A 1 86 ? 2.965 10.167 -5.247 1.00 74.81 86 ILE A C 1
ATOM 641 O O . ILE A 1 86 ? 3.067 11.390 -5.146 1.00 74.81 86 ILE A O 1
ATOM 645 N N . GLU A 1 87 ? 1.818 9.533 -5.428 1.00 79.56 87 GLU A N 1
ATOM 646 C CA . GLU A 1 87 ? 0.544 10.225 -5.428 1.00 79.56 87 GLU A CA 1
ATOM 647 C C . GLU A 1 87 ? 0.116 10.565 -4.0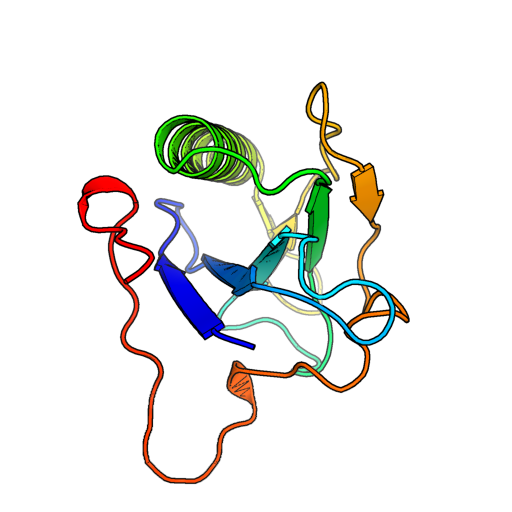07 1.00 79.56 87 GLU A C 1
ATOM 649 O O . GLU A 1 87 ? 0.267 9.771 -3.074 1.00 79.56 87 GLU A O 1
ATOM 654 N N . SER A 1 88 ? -0.428 11.767 -3.851 1.00 84.12 88 SER A N 1
ATOM 655 C CA . SER A 1 88 ? -1.157 12.150 -2.657 1.00 84.12 88 SER A CA 1
ATOM 656 C C . SER A 1 88 ? -2.637 11.864 -2.869 1.00 84.12 88 SER A C 1
ATOM 658 O O . SER A 1 88 ? -3.255 12.344 -3.819 1.00 84.12 88 SER A O 1
ATOM 660 N N . PHE A 1 89 ? -3.218 11.093 -1.957 1.00 86.75 89 PHE A N 1
ATOM 661 C CA . PHE A 1 89 ? -4.649 10.819 -1.954 1.00 86.75 89 PHE A CA 1
ATOM 662 C C . PHE A 1 89 ? -5.320 11.644 -0.869 1.00 86.75 89 PHE A C 1
ATOM 664 O O . PHE A 1 89 ? -4.807 11.783 0.244 1.00 86.75 89 PHE A O 1
ATOM 671 N N . GLN A 1 90 ? -6.482 12.206 -1.187 1.00 85.44 90 GLN A N 1
ATOM 672 C CA . GLN A 1 90 ? -7.245 12.977 -0.217 1.00 85.44 90 GLN A CA 1
ATOM 673 C C . GLN A 1 90 ? -7.537 12.112 1.018 1.00 85.44 90 GLN A C 1
ATOM 675 O O . GLN A 1 90 ? -7.962 10.965 0.892 1.00 85.44 90 GLN A O 1
ATOM 680 N N . SER A 1 91 ? -7.300 12.675 2.206 1.00 88.75 91 SER A N 1
ATOM 681 C CA . SER A 1 91 ? -7.479 12.004 3.504 1.00 88.75 91 SER A CA 1
ATOM 682 C C . SER A 1 91 ? -6.477 10.888 3.831 1.00 88.75 91 SER A C 1
ATOM 684 O O . SER A 1 91 ? -6.669 10.214 4.840 1.00 88.75 91 SER A O 1
ATOM 686 N N . TRP A 1 92 ? -5.409 10.720 3.046 1.00 94.00 92 TRP A N 1
ATOM 687 C CA . TRP A 1 92 ? -4.304 9.811 3.352 1.00 94.00 92 TRP A CA 1
ATOM 688 C C . TRP A 1 92 ? -2.991 10.574 3.498 1.00 94.00 92 TRP A C 1
ATOM 690 O O . TRP A 1 92 ? -2.580 11.321 2.607 1.00 94.00 92 TRP A O 1
ATOM 700 N N . ASP A 1 93 ? -2.293 10.331 4.600 1.00 93.75 93 ASP A N 1
ATOM 701 C CA . ASP A 1 93 ? -0.931 10.816 4.769 1.00 93.75 93 ASP A CA 1
ATOM 702 C C . ASP A 1 93 ? -0.010 9.998 3.871 1.00 93.75 93 ASP A C 1
ATOM 704 O O . ASP A 1 93 ? -0.014 8.768 3.915 1.00 93.75 93 ASP A O 1
ATOM 708 N N . SER A 1 94 ? 0.757 10.685 3.030 1.00 92.44 94 SER A N 1
ATOM 709 C CA . SER A 1 94 ? 1.627 10.056 2.038 1.00 92.44 94 SER A CA 1
ATOM 710 C C . SER A 1 94 ? 3.071 10.082 2.512 1.00 92.44 94 SER A C 1
ATOM 712 O O . SER A 1 94 ? 3.587 11.117 2.938 1.00 92.44 94 SER A O 1
ATOM 714 N N . TRP A 1 95 ? 3.735 8.943 2.393 1.00 90.62 95 TRP A N 1
ATOM 715 C CA . TRP A 1 95 ? 5.106 8.732 2.815 1.00 90.62 95 TRP A CA 1
ATOM 716 C C . TRP A 1 95 ? 5.938 8.315 1.607 1.00 90.62 95 TRP A C 1
ATOM 718 O O . TRP A 1 95 ? 5.536 7.457 0.818 1.00 90.62 95 TRP A O 1
ATOM 728 N N . GLY A 1 96 ? 7.101 8.958 1.484 1.00 84.00 96 GLY A N 1
ATOM 729 C CA . GLY A 1 96 ? 8.097 8.723 0.442 1.00 84.00 96 GLY A CA 1
ATOM 730 C C . GLY A 1 96 ? 8.553 7.259 0.314 1.00 84.00 96 GLY A C 1
ATOM 731 O O . GLY A 1 96 ? 8.174 6.416 1.131 1.00 84.00 96 GLY A O 1
ATOM 732 N N . PRO A 1 97 ? 9.449 6.949 -0.642 1.00 85.25 97 PRO A N 1
ATOM 733 C CA . PRO A 1 97 ? 10.126 5.660 -0.655 1.00 85.25 97 PRO A CA 1
ATOM 734 C C . PRO A 1 97 ? 10.975 5.503 0.615 1.00 85.25 97 PRO A C 1
ATOM 736 O O . PRO A 1 97 ? 11.494 6.485 1.156 1.00 85.25 97 PRO A O 1
ATOM 739 N N . GLY A 1 98 ? 11.156 4.265 1.068 1.00 85.56 98 GLY A N 1
ATOM 740 C CA . GLY A 1 98 ? 11.824 3.939 2.330 1.00 85.56 98 GLY A CA 1
ATOM 741 C C . GLY A 1 98 ? 10.862 3.340 3.351 1.00 85.56 98 GLY A C 1
ATOM 742 O O . GLY A 1 98 ? 9.766 2.916 3.004 1.00 85.56 98 GLY A O 1
ATOM 743 N N . THR A 1 99 ? 11.274 3.266 4.615 1.00 85.94 99 THR A N 1
ATOM 744 C CA . THR A 1 99 ? 10.441 2.678 5.674 1.00 85.94 99 THR A CA 1
ATOM 745 C C . THR A 1 99 ? 10.037 3.743 6.682 1.00 85.94 99 THR A C 1
ATOM 747 O O . THR A 1 99 ? 10.908 4.236 7.404 1.00 85.94 99 THR A O 1
ATOM 750 N N . PRO A 1 100 ? 8.742 4.121 6.748 1.00 88.69 100 PRO A N 1
ATOM 751 C CA . PRO A 1 100 ? 8.259 5.048 7.761 1.00 88.69 100 PRO A CA 1
ATOM 752 C C . PRO A 1 100 ? 8.607 4.539 9.160 1.00 88.69 100 PRO A C 1
ATOM 754 O O . PRO A 1 100 ? 8.420 3.359 9.459 1.00 88.69 100 PRO A O 1
ATOM 757 N N . ARG A 1 101 ? 9.093 5.439 10.027 1.00 90.81 101 ARG A N 1
ATOM 758 C CA . ARG A 1 101 ? 9.496 5.104 11.403 1.00 90.81 101 ARG A CA 1
ATOM 759 C C . ARG A 1 101 ? 8.440 4.287 12.166 1.00 90.81 101 ARG A C 1
ATOM 761 O O . ARG A 1 101 ? 8.853 3.306 12.775 1.00 90.81 101 ARG A O 1
ATOM 768 N N . PRO A 1 102 ? 7.127 4.611 12.114 1.00 91.88 102 PRO A N 1
ATOM 769 C CA . PRO A 1 102 ? 6.120 3.870 12.881 1.00 91.88 102 PRO A CA 1
ATOM 770 C C . PRO A 1 102 ? 6.020 2.382 12.513 1.00 91.88 102 PRO A C 1
ATOM 772 O O . PRO A 1 102 ? 5.567 1.581 13.323 1.00 91.88 102 PRO A O 1
ATOM 775 N N . ILE A 1 103 ? 6.454 2.008 11.304 1.00 90.25 103 ILE A N 1
ATOM 776 C CA . ILE A 1 103 ? 6.430 0.633 10.790 1.00 90.25 103 ILE A CA 1
ATOM 777 C C . ILE A 1 103 ? 7.838 0.124 10.445 1.00 90.25 103 ILE A C 1
ATOM 779 O O . ILE A 1 103 ? 7.990 -0.755 9.598 1.00 90.25 103 ILE A O 1
ATOM 783 N N . LEU A 1 104 ? 8.887 0.655 11.087 1.00 87.94 104 LEU A N 1
ATOM 784 C CA . LEU A 1 104 ? 10.285 0.335 10.765 1.00 87.94 104 LEU A CA 1
ATOM 785 C C . LEU A 1 104 ? 10.599 -1.169 10.857 1.00 87.94 104 LEU A C 1
ATOM 787 O O . LEU A 1 104 ? 11.364 -1.695 10.044 1.00 87.94 104 LEU A O 1
ATOM 791 N N . GLY A 1 105 ? 9.990 -1.856 11.827 1.00 85.62 105 GLY A N 1
ATOM 792 C CA . GLY A 1 105 ? 10.106 -3.304 12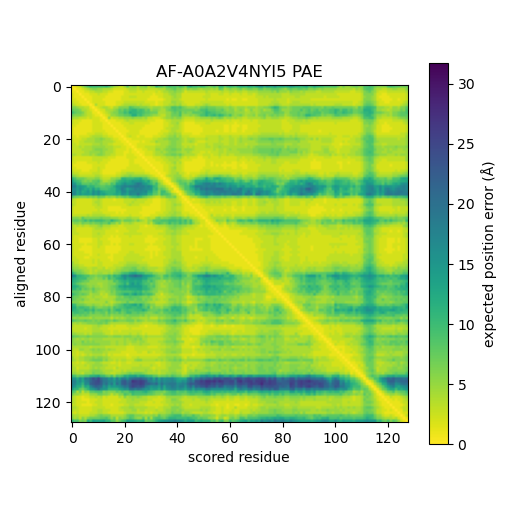.015 1.00 85.62 105 GLY A CA 1
ATOM 793 C C . GLY A 1 105 ? 9.191 -4.148 11.119 1.00 85.62 105 GLY A C 1
ATOM 794 O O . GLY A 1 105 ? 9.292 -5.373 11.134 1.00 85.62 105 GLY A O 1
ATOM 795 N N . CYS A 1 106 ? 8.293 -3.538 10.340 1.00 87.19 106 CYS A N 1
ATOM 796 C CA . CYS A 1 106 ? 7.354 -4.266 9.494 1.00 87.19 106 CYS A CA 1
ATOM 797 C C . CYS A 1 106 ? 7.974 -4.588 8.132 1.00 87.19 106 CYS A C 1
ATOM 799 O O . CYS A 1 106 ? 8.053 -3.734 7.248 1.00 87.19 106 CYS A O 1
ATOM 801 N N . ARG A 1 107 ? 8.383 -5.848 7.955 1.00 85.81 107 ARG A N 1
ATOM 802 C CA . ARG A 1 107 ? 8.912 -6.371 6.688 1.00 85.81 107 ARG A CA 1
ATOM 803 C C . ARG A 1 107 ? 8.230 -7.688 6.334 1.00 85.81 107 ARG A C 1
ATOM 805 O O . ARG A 1 107 ? 8.823 -8.753 6.494 1.00 85.81 107 ARG A O 1
ATOM 812 N N . PRO A 1 108 ? 6.970 -7.643 5.871 1.00 83.94 108 PRO A N 1
ATOM 813 C CA . PRO A 1 108 ? 6.171 -8.854 5.680 1.00 83.94 108 PRO A CA 1
ATOM 814 C C . PRO A 1 108 ? 6.761 -9.814 4.634 1.00 83.94 108 PRO A C 1
ATOM 816 O O . PRO A 1 108 ? 6.474 -11.003 4.636 1.00 83.94 108 PRO A O 1
ATOM 819 N N . TRP A 1 109 ? 7.614 -9.305 3.748 1.00 79.88 109 TRP A N 1
ATOM 820 C CA . TRP A 1 109 ? 8.325 -10.083 2.738 1.00 79.88 109 TRP A CA 1
ATOM 821 C C . TRP A 1 109 ? 9.586 -10.800 3.249 1.00 79.88 109 TRP A C 1
ATOM 823 O O . TRP A 1 109 ? 10.142 -11.614 2.519 1.00 79.88 109 TRP A O 1
ATOM 833 N N . GLU A 1 110 ? 10.087 -10.477 4.448 1.00 80.12 110 GLU A N 1
ATOM 834 C CA . GLU A 1 110 ? 11.243 -11.156 5.065 1.00 80.12 110 GLU A CA 1
ATOM 835 C C . GLU A 1 110 ? 10.814 -12.331 5.952 1.00 80.12 110 GLU A C 1
ATOM 837 O O . GLU A 1 110 ? 11.657 -12.934 6.610 1.00 80.12 110 GLU A O 1
ATOM 842 N N . LEU A 1 111 ? 9.522 -12.673 5.989 1.00 71.62 111 LEU A N 1
ATOM 843 C CA . LEU A 1 111 ? 9.020 -13.817 6.748 1.00 71.62 111 LEU A CA 1
ATOM 844 C C . LEU A 1 111 ? 9.599 -15.118 6.152 1.00 71.62 111 LEU A C 1
ATOM 846 O O . LEU A 1 111 ? 9.080 -15.658 5.180 1.00 71.62 111 LEU A O 1
ATOM 850 N N . GLN A 1 112 ? 10.719 -15.591 6.715 1.00 51.47 112 GLN A N 1
ATOM 851 C CA . GLN A 1 112 ? 11.503 -16.730 6.211 1.00 51.47 112 GLN A CA 1
ATOM 852 C C . GLN A 1 112 ? 10.895 -18.111 6.521 1.00 51.47 112 GLN A C 1
ATOM 854 O O . GLN A 1 112 ? 11.348 -19.108 5.962 1.00 51.47 112 GLN A O 1
ATOM 859 N N . ASP A 1 113 ? 9.847 -18.196 7.343 1.00 46.03 113 ASP A N 1
ATOM 860 C CA . ASP A 1 113 ? 9.342 -19.471 7.871 1.00 46.03 113 ASP A CA 1
ATOM 861 C C . ASP A 1 113 ? 8.051 -19.954 7.192 1.00 46.03 113 ASP A C 1
ATOM 863 O O . ASP A 1 113 ? 7.011 -20.109 7.829 1.00 46.03 113 ASP A O 1
ATOM 867 N N . GLY A 1 114 ? 8.094 -20.197 5.877 1.00 44.22 114 GLY A N 1
ATOM 868 C CA . GLY A 1 114 ? 7.081 -20.995 5.157 1.00 44.22 114 GLY A CA 1
ATOM 869 C C . GLY A 1 114 ? 5.665 -20.407 5.051 1.00 44.22 114 GLY A C 1
ATOM 870 O O . GLY A 1 114 ? 4.829 -20.954 4.334 1.00 44.22 114 GLY A O 1
ATOM 871 N N . HIS A 1 115 ? 5.393 -19.277 5.699 1.00 46.81 115 HIS A N 1
ATOM 872 C CA . HIS A 1 115 ? 4.188 -18.480 5.521 1.00 46.81 115 HIS A CA 1
ATOM 873 C C . HIS A 1 115 ? 4.430 -17.446 4.422 1.00 46.81 115 HIS A C 1
ATOM 875 O O . HIS A 1 115 ? 4.605 -16.259 4.691 1.00 46.81 115 HIS A O 1
ATOM 881 N N . SER A 1 116 ? 4.440 -17.888 3.162 1.00 57.47 116 SER A N 1
ATOM 882 C CA . SER A 1 116 ? 4.201 -16.946 2.070 1.00 57.47 116 SER A CA 1
ATOM 883 C C . SER A 1 116 ? 2.853 -16.279 2.334 1.00 57.47 116 SER A C 1
ATOM 885 O O . SER A 1 116 ? 1.831 -16.959 2.431 1.00 57.47 116 SER A O 1
ATOM 887 N N . LEU A 1 117 ? 2.851 -14.957 2.512 1.00 73.69 117 LEU A N 1
ATOM 888 C CA .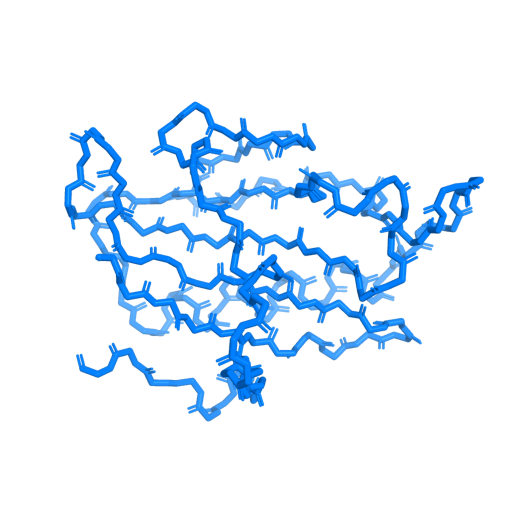 LEU A 1 117 ? 1.611 -14.191 2.513 1.00 73.69 117 LEU A CA 1
ATOM 889 C C . LEU A 1 117 ? 0.942 -14.431 1.162 1.00 73.69 117 LEU A C 1
ATOM 891 O O . LEU A 1 117 ? 1.466 -14.018 0.129 1.00 73.69 117 LEU A O 1
ATOM 895 N N . AS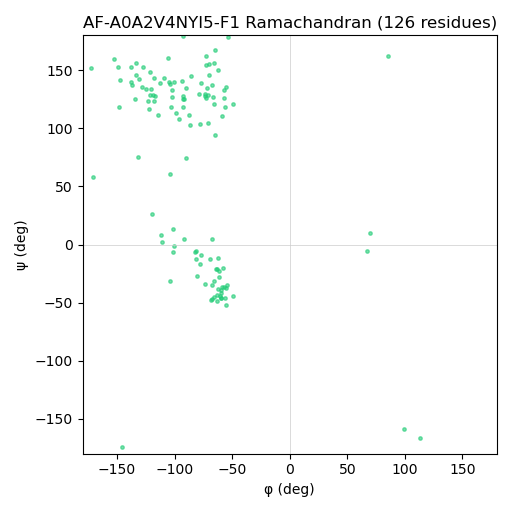N A 1 118 ? -0.180 -15.148 1.174 1.00 83.12 118 ASN A N 1
ATOM 896 C CA . ASN A 1 118 ? -0.963 -15.351 -0.033 1.00 83.12 118 ASN A CA 1
ATOM 897 C C . ASN A 1 118 ? -1.515 -13.998 -0.463 1.00 83.12 118 ASN A C 1
ATOM 899 O O . ASN A 1 118 ? -2.233 -13.343 0.295 1.00 83.12 118 ASN A O 1
ATOM 903 N N . GLU A 1 119 ? -1.159 -13.586 -1.671 1.00 89.25 119 GLU A N 1
ATOM 904 C CA . GLU A 1 119 ? -1.711 -12.377 -2.252 1.00 89.25 119 GLU A CA 1
ATOM 905 C C . GLU A 1 119 ? -3.168 -12.608 -2.639 1.00 89.25 119 GLU A C 1
ATOM 907 O O . GLU A 1 119 ? -3.511 -13.617 -3.261 1.00 89.25 119 GLU A O 1
ATOM 912 N N . VAL A 1 120 ? -4.019 -11.651 -2.290 1.00 92.88 120 VAL A N 1
ATOM 913 C CA . VAL A 1 120 ? -5.420 -11.614 -2.717 1.00 92.88 120 VAL A CA 1
ATOM 914 C C . VAL A 1 120 ? -5.621 -10.551 -3.792 1.00 92.88 120 VAL A C 1
ATOM 916 O O . VAL A 1 120 ? -4.808 -9.636 -3.945 1.00 92.88 120 VAL A O 1
ATOM 919 N N . SER A 1 121 ? -6.715 -10.660 -4.544 1.00 92.75 121 SER A N 1
ATOM 920 C CA . SER A 1 121 ? -7.161 -9.572 -5.411 1.00 92.75 121 SER A CA 1
ATOM 921 C C . SER A 1 121 ? -7.757 -8.431 -4.575 1.00 92.75 121 SER A C 1
ATOM 923 O O . SER A 1 121 ? -8.148 -8.620 -3.420 1.00 92.75 121 SER A O 1
ATOM 925 N N . ILE A 1 122 ? -7.867 -7.234 -5.159 1.00 92.69 122 ILE A N 1
ATOM 926 C CA . ILE A 1 122 ? -8.528 -6.096 -4.497 1.00 92.69 122 ILE A CA 1
ATOM 927 C C . ILE A 1 122 ? -9.988 -6.439 -4.154 1.00 92.69 122 ILE A C 1
ATOM 929 O O . ILE A 1 122 ? -10.496 -6.044 -3.101 1.00 92.69 122 ILE A O 1
ATOM 933 N N . ASP A 1 123 ? -10.671 -7.187 -5.019 1.00 91.56 123 ASP A N 1
ATOM 934 C CA . ASP A 1 123 ? -12.079 -7.527 -4.824 1.00 91.56 123 ASP A CA 1
ATOM 935 C C . ASP A 1 123 ? -12.270 -8.573 -3.718 1.00 91.56 123 ASP A C 1
ATOM 937 O O . ASP A 1 123 ? -13.211 -8.443 -2.929 1.00 91.56 123 ASP A O 1
ATOM 941 N N . ASP A 1 124 ? -11.322 -9.501 -3.568 1.00 92.12 124 ASP A N 1
ATOM 942 C CA . ASP A 1 124 ? -11.324 -10.539 -2.528 1.00 92.12 124 ASP A CA 1
ATOM 943 C C . ASP A 1 124 ? -10.794 -10.056 -1.169 1.00 92.12 124 ASP A C 1
ATOM 945 O O . ASP A 1 124 ? -10.876 -10.782 -0.176 1.00 92.12 124 ASP A O 1
ATOM 949 N N . LEU A 1 125 ? -10.265 -8.828 -1.091 1.00 90.88 125 LEU A N 1
ATOM 950 C CA . LEU A 1 125 ? -9.751 -8.269 0.157 1.00 90.88 125 LEU A CA 1
ATOM 951 C C . LEU A 1 125 ? -10.831 -8.258 1.251 1.00 90.88 125 LEU A C 1
ATOM 953 O O . LEU A 1 125 ? -11.904 -7.658 1.097 1.00 90.88 125 LEU A O 1
ATOM 957 N N . ASN A 1 126 ? -10.473 -8.866 2.381 1.00 86.31 126 ASN A N 1
ATOM 958 C CA . ASN A 1 126 ? -11.192 -8.863 3.646 1.00 86.31 126 ASN A CA 1
ATOM 959 C C . ASN A 1 126 ? -10.173 -8.673 4.784 1.00 86.31 126 ASN A C 1
ATOM 961 O O . ASN A 1 126 ? -9.071 -9.215 4.712 1.00 86.31 126 ASN A O 1
ATOM 965 N N . LEU A 1 127 ? -10.522 -7.882 5.799 1.00 79.44 127 LEU A N 1
ATOM 966 C CA . LEU A 1 127 ? -9.612 -7.507 6.889 1.00 79.44 127 LEU A CA 1
ATOM 967 C C . LEU A 1 127 ? -9.804 -8.311 8.179 1.00 79.44 127 LEU A C 1
ATOM 969 O O . LEU A 1 127 ? -8.986 -8.146 9.081 1.00 79.44 127 LEU A O 1
ATOM 973 N N . GLY A 1 128 ? -10.772 -9.240 8.202 1.00 66.19 128 GLY A N 1
ATOM 974 C CA . GLY A 1 128 ? -10.981 -10.188 9.303 1.00 66.19 128 GLY A CA 1
ATOM 975 C C . GLY A 1 128 ? -11.671 -9.569 10.505 1.00 66.19 128 GLY A C 1
ATOM 976 O O . GLY A 1 128 ? -11.004 -8.814 11.240 1.00 66.19 128 GLY A O 1
#

Sequence (128 aa):
MNIVAVRLDAPVHFTAFVLSGDEESAKRLWVCVRAADSAPAVSWLGCWSREPEPSLGEIKELLRLLSQSISSGVVIGPYGPALGAIESFQSWDSWGPGTPRPILGCRPWELQDGHSLNEVSIDDLNLG

Mean predicted aligned error: 5.45 Å

Radius of gyration: 13.51 Å; Cα contacts (8 Å, |Δi|>4): 233; chains: 1; bounding box: 33×34×34 Å

Solvent-accessible surface area (backbone atoms only — not comparable to full-atom values): 7436 Å² total; per-residue (Å²): 116,55,77,46,38,28,47,39,70,43,98,56,66,31,37,36,36,40,33,44,30,46,80,84,37,75,52,31,30,35,44,33,31,36,41,80,74,30,53,72,86,84,52,34,58,30,34,34,35,30,73,72,60,71,53,72,67,57,51,43,48,52,51,49,52,50,22,51,53,45,55,74,40,70,36,78,53,103,44,33,62,43,69,68,66,89,73,78,50,91,88,40,52,65,43,64,63,42,68,59,74,58,46,61,88,67,55,84,87,69,54,82,78,85,59,74,74,69,64,34,48,65,85,71,61,74,87,127

Organism: NCBI:txid565073

Secondary structure (DSSP, 8-state):
-EEEEEEE-SSS-EEE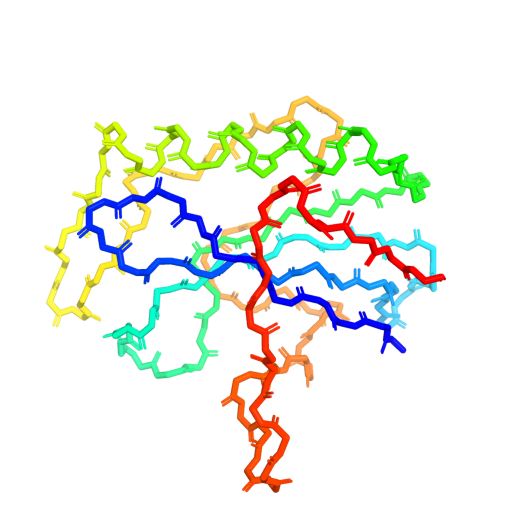EEEE--SS-TT-EEEEEEETT-SSTT-BSEEEEESSPPPHHHHHHHHHHHHHHHHH-EEEETTEEEESS-PPPTT-EEE-SB--GGGTT--GGG--SS-----B-TTT----

Nearest PDB structures (foldseek):
  6o38-assembly6_N  TM=4.160E-01  e=3.251E+00  Acinetobacter nosocomialis M2
  1dvm-assembly3_C  TM=6.111E-01  e=9.090E+00  Homo sapiens
  5ay6-assembly2_B  TM=3.242E-01  e=6.718E+00  Caulobacter vibrioides CB15

Foldseek 3Di:
DFWAWAFFPAPFTKIWIWDQFFQVGNQKIKTFMDGPQFPPLQKTLKMKIAPRRDDLVVVLVVSNVVSVQCRVDWDQDPRGTHRPDFDDDPRIDIDHMGDPPRCNVDRVVPPPPPPDRDHDHSVPDDRD

pLDDT: mean 84.74, std 11.04, range [44.22, 96.44]